Protein AF-A0A535IVM6-F1 (afdb_monomer_lite)

Secondary structure (DSSP, 8-state):
-PPP-------TTS-SS-SS--SSSTT-TTGGGGTHHHHTSGGG--

Sequence (46 aa):
MSKVTCQISISLDGFVAGPNQSLANPIGEGGMRLHEWVFTTASWRE

pLDDT: mean 93.4, std 3.07, range [81.31, 97.44]

Foldseek 3Di:
DDDDDDDAFADPVGDRAAPPDDPVRNRYDVNCVSVVVVCVDPVNVD

Structure (mmCIF, N/CA/C/O backbone):
data_AF-A0A535IVM6-F1
#
_entry.id   AF-A0A535IVM6-F1
#
loop_
_atom_site.group_PDB
_atom_site.id
_atom_site.type_symbol
_atom_site.label_atom_id
_atom_site.lab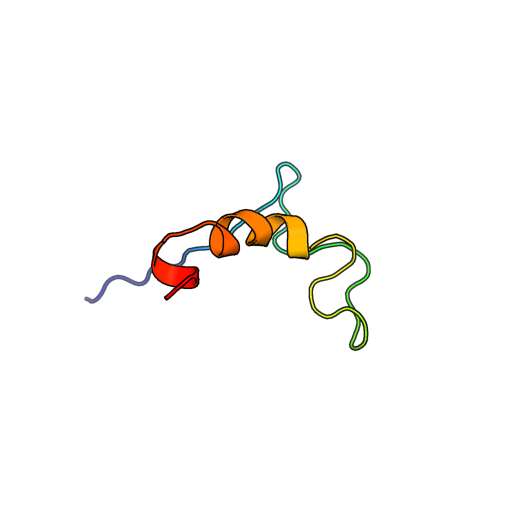el_alt_id
_atom_site.label_comp_id
_atom_site.label_asym_id
_atom_site.label_entity_id
_atom_site.label_seq_id
_atom_site.pdbx_PDB_ins_code
_atom_site.Cartn_x
_atom_site.Cartn_y
_atom_site.Cartn_z
_atom_site.occupancy
_atom_site.B_iso_or_equiv
_atom_site.auth_seq_id
_atom_site.auth_comp_id
_atom_site.auth_asym_id
_atom_site.auth_atom_id
_atom_site.pdbx_PDB_model_num
ATOM 1 N N . MET A 1 1 ? -5.112 11.218 25.374 1.00 82.69 1 MET A N 1
ATOM 2 C CA . MET A 1 1 ? -4.774 11.435 23.949 1.00 82.69 1 MET A CA 1
ATOM 3 C C . MET A 1 1 ? -5.438 10.351 23.116 1.00 82.69 1 MET A C 1
ATOM 5 O O . MET A 1 1 ? -5.542 9.233 23.608 1.00 82.69 1 MET A O 1
ATOM 9 N N . SER A 1 2 ? -5.898 10.663 21.903 1.00 91.44 2 SER A N 1
ATO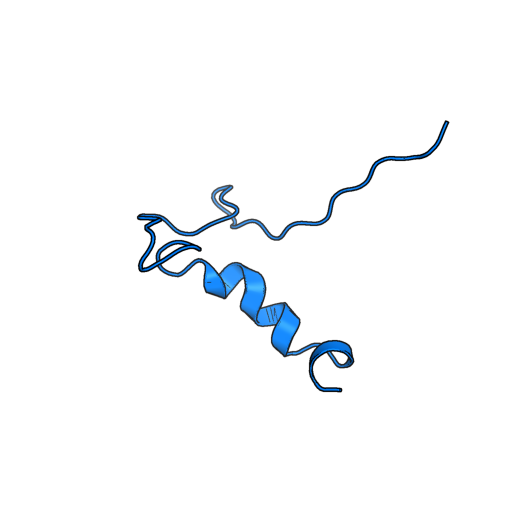M 10 C CA .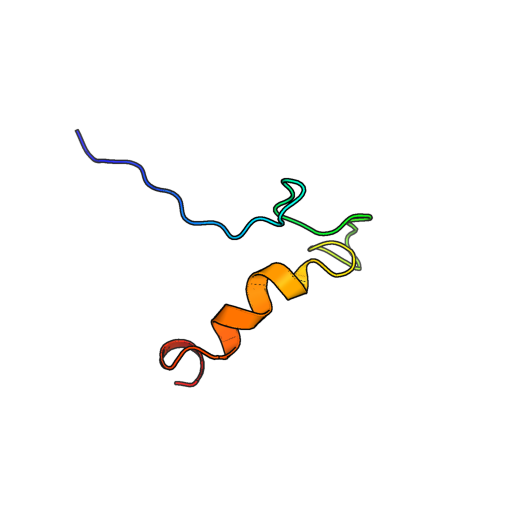 SER A 1 2 ? -6.414 9.667 20.953 1.00 91.44 2 SER A CA 1
ATOM 11 C C . SER A 1 2 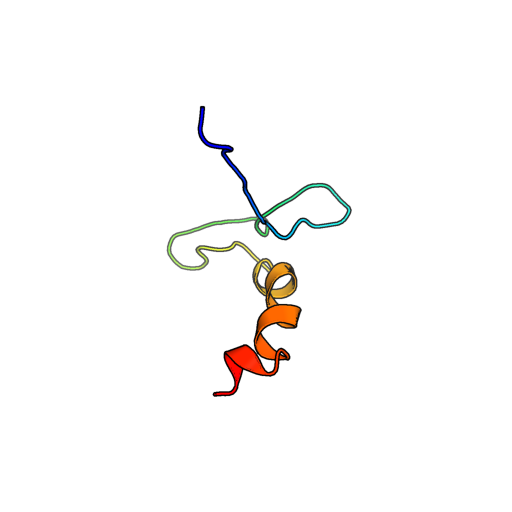? -5.274 8.850 20.330 1.00 91.44 2 SER A C 1
ATOM 13 O O . SER A 1 2 ? -4.142 9.324 20.229 1.00 91.44 2 SER A O 1
ATOM 15 N N . LYS A 1 3 ? -5.564 7.603 19.935 1.00 94.31 3 LYS A N 1
ATOM 16 C CA . LYS A 1 3 ? -4.603 6.702 19.283 1.00 94.31 3 LYS A CA 1
ATOM 17 C C . LYS A 1 3 ? -4.673 6.895 17.766 1.00 94.31 3 LYS A C 1
ATOM 19 O O . LYS A 1 3 ? -5.761 6.852 17.203 1.00 94.31 3 LYS A O 1
ATOM 24 N N . VAL A 1 4 ? -3.524 7.076 17.117 1.00 96.00 4 VAL A N 1
ATOM 25 C CA . VAL A 1 4 ? -3.411 7.090 15.649 1.00 96.00 4 VAL A CA 1
ATOM 26 C C . VAL A 1 4 ? -3.076 5.674 15.177 1.00 96.00 4 VAL A C 1
ATOM 28 O O . VAL A 1 4 ? -2.157 5.051 15.709 1.00 96.00 4 VAL A O 1
ATOM 31 N N . THR A 1 5 ? -3.826 5.151 14.207 1.00 95.94 5 THR A N 1
ATOM 32 C CA . THR A 1 5 ? -3.636 3.805 13.640 1.00 95.94 5 THR A CA 1
ATOM 33 C C . THR A 1 5 ? -3.595 3.854 12.116 1.00 95.94 5 THR A C 1
ATOM 35 O O . THR A 1 5 ? -4.233 4.712 11.514 1.00 95.94 5 THR A O 1
ATOM 38 N N . CYS A 1 6 ? -2.886 2.909 11.498 1.00 93.94 6 CYS A N 1
ATOM 39 C CA . CYS A 1 6 ? -2.816 2.727 10.049 1.00 93.94 6 CYS A CA 1
ATOM 40 C C . CYS A 1 6 ? -2.920 1.229 9.716 1.00 93.94 6 CYS A C 1
ATOM 42 O O . CYS A 1 6 ? -2.357 0.406 10.440 1.00 93.94 6 CYS A O 1
ATOM 44 N N . GLN A 1 7 ? -3.629 0.885 8.639 1.00 90.75 7 GLN A N 1
ATOM 45 C CA . GLN A 1 7 ? -3.692 -0.465 8.075 1.00 90.75 7 GLN A CA 1
ATOM 46 C C . GLN A 1 7 ? -3.357 -0.394 6.589 1.00 90.75 7 GLN A C 1
ATOM 48 O O . GLN A 1 7 ? -3.997 0.344 5.844 1.00 90.75 7 GLN A O 1
ATOM 53 N N . ILE A 1 8 ? -2.360 -1.169 6.172 1.00 92.75 8 ILE A N 1
ATOM 54 C CA . ILE A 1 8 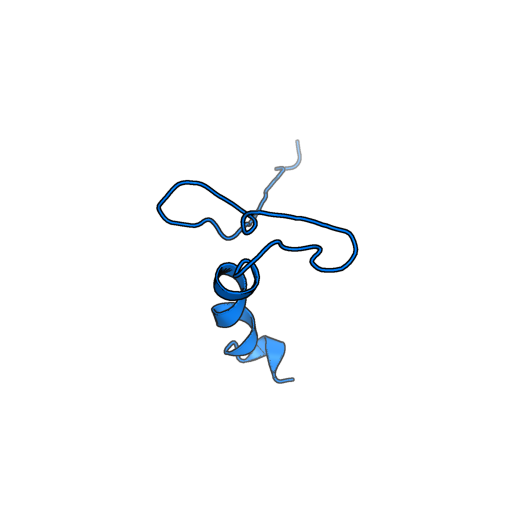? -1.878 -1.245 4.792 1.00 92.75 8 ILE A CA 1
ATOM 55 C C . ILE A 1 8 ? -1.524 -2.693 4.455 1.00 92.75 8 ILE A C 1
ATOM 57 O O . ILE A 1 8 ? -1.175 -3.470 5.345 1.00 92.75 8 ILE A O 1
ATOM 61 N N . SER A 1 9 ? -1.600 -3.041 3.172 1.00 93.06 9 SER A N 1
ATOM 62 C CA . SER A 1 9 ? -1.042 -4.291 2.647 1.00 93.06 9 SER A CA 1
ATOM 63 C C . SER A 1 9 ? 0.379 -4.033 2.146 1.00 93.06 9 SER A C 1
ATOM 65 O O . SER A 1 9 ? 0.648 -2.975 1.580 1.00 93.06 9 SER A O 1
ATOM 67 N N . ILE A 1 10 ? 1.286 -4.985 2.361 1.00 94.25 10 ILE A N 1
ATOM 68 C CA . ILE A 1 10 ? 2.691 -4.889 1.953 1.00 94.25 10 ILE A CA 1
ATOM 69 C C . ILE A 1 10 ? 3.142 -6.223 1.359 1.00 94.25 10 ILE A C 1
ATOM 71 O O . ILE A 1 10 ? 2.717 -7.288 1.812 1.00 94.25 10 ILE A O 1
ATOM 75 N N . SER A 1 11 ? 3.974 -6.170 0.326 1.00 93.56 11 SER A N 1
ATOM 76 C CA . SER A 1 11 ? 4.603 -7.348 -0.261 1.00 93.56 11 SER A CA 1
ATOM 77 C C . SER A 1 11 ? 5.703 -7.906 0.650 1.00 93.56 11 SER A C 1
ATOM 79 O O . SER A 1 11 ? 6.187 -7.234 1.562 1.00 93.56 11 SER A O 1
ATOM 81 N N . LEU A 1 12 ? 6.130 -9.147 0.392 1.00 94.06 12 LEU A N 1
ATOM 82 C CA . LEU A 1 12 ? 7.191 -9.807 1.166 1.00 94.06 12 LEU A CA 1
ATOM 83 C C . LEU A 1 12 ? 8.537 -9.064 1.089 1.00 94.06 12 LEU A C 1
ATOM 85 O O . LEU A 1 12 ? 9.313 -9.087 2.038 1.00 94.06 12 LEU A O 1
ATOM 89 N N . ASP A 1 13 ? 8.800 -8.399 -0.031 1.00 93.44 13 ASP A N 1
ATOM 90 C CA . ASP A 1 13 ? 9.982 -7.575 -0.288 1.00 93.44 13 ASP A CA 1
ATOM 91 C C . ASP A 1 13 ? 9.832 -6.114 0.183 1.00 93.44 13 ASP A C 1
ATOM 93 O O . ASP A 1 13 ? 10.744 -5.315 -0.014 1.00 93.44 13 ASP A O 1
ATOM 97 N N . GLY A 1 14 ? 8.733 -5.767 0.866 1.00 94.38 14 GLY A N 1
ATOM 98 C CA . GLY A 1 14 ? 8.609 -4.508 1.606 1.00 94.38 14 GLY A CA 1
ATOM 99 C C . GLY A 1 14 ? 7.987 -3.339 0.839 1.00 94.38 14 GLY A C 1
ATOM 100 O O . GLY A 1 14 ? 8.194 -2.189 1.224 1.00 94.38 14 GLY A O 1
ATOM 101 N N . PHE A 1 15 ? 7.206 -3.600 -0.211 1.00 94.25 15 PHE A N 1
ATOM 102 C CA . PHE A 1 15 ? 6.567 -2.567 -1.028 1.00 94.25 15 PHE A CA 1
ATOM 103 C C . PHE A 1 15 ? 5.051 -2.511 -0.825 1.00 94.25 15 PHE A C 1
ATOM 105 O O . PHE A 1 15 ? 4.369 -3.525 -0.700 1.00 94.25 15 PHE A O 1
ATOM 112 N N . VAL A 1 16 ? 4.514 -1.291 -0.817 1.00 94.94 16 VAL A N 1
ATOM 113 C CA . VAL A 1 16 ? 3.069 -1.013 -0.675 1.00 94.94 16 VAL A CA 1
ATOM 114 C C . VAL A 1 16 ? 2.391 -0.689 -2.014 1.00 94.94 16 VAL A C 1
ATOM 116 O O . VAL A 1 16 ? 1.178 -0.510 -2.077 1.00 94.94 16 VAL A O 1
ATOM 119 N N . ALA A 1 17 ? 3.178 -0.627 -3.089 1.00 95.94 17 ALA A N 1
ATOM 120 C CA . ALA A 1 17 ? 2.760 -0.425 -4.471 1.00 95.94 17 ALA A CA 1
ATOM 121 C C . ALA A 1 17 ? 3.668 -1.251 -5.394 1.00 95.94 17 ALA A C 1
ATOM 123 O O . ALA A 1 17 ? 4.766 -1.647 -5.000 1.00 95.94 17 ALA A O 1
ATOM 124 N N . GLY A 1 18 ? 3.213 -1.519 -6.616 1.00 95.00 18 GLY A N 1
ATOM 125 C CA . GLY A 1 18 ? 4.041 -2.161 -7.633 1.00 95.00 18 GLY A CA 1
ATOM 126 C C . GLY A 1 18 ? 5.135 -1.224 -8.171 1.00 95.00 18 GLY A C 1
ATOM 127 O O . GLY A 1 18 ? 5.045 -0.004 -8.002 1.00 95.00 18 GLY A O 1
ATOM 128 N N . PRO A 1 19 ? 6.160 -1.757 -8.854 1.00 95.31 19 PRO A N 1
ATOM 129 C CA . PRO A 1 19 ? 7.145 -0.944 -9.569 1.00 95.31 19 PRO A CA 1
ATOM 130 C C . PRO A 1 19 ? 6.505 -0.129 -10.710 1.00 95.31 19 PRO A C 1
ATOM 132 O O . PRO A 1 19 ? 5.364 -0.367 -11.101 1.00 95.31 19 PRO A O 1
ATOM 135 N N . ASN A 1 20 ? 7.253 0.822 -11.279 1.00 96.06 20 ASN A N 1
ATOM 136 C CA . ASN A 1 20 ? 6.850 1.587 -12.473 1.00 96.06 20 ASN A CA 1
ATOM 137 C C . ASN A 1 20 ? 5.511 2.350 -12.326 1.00 96.06 20 ASN A C 1
ATOM 139 O O . ASN A 1 20 ? 4.705 2.405 -13.258 1.00 96.06 20 ASN A O 1
ATOM 143 N N . GLN A 1 21 ? 5.261 2.952 -11.155 1.00 97.06 21 GLN A N 1
ATOM 144 C CA . GLN A 1 21 ? 4.089 3.810 -10.949 1.00 97.06 21 GLN A CA 1
ATOM 145 C C . GLN A 1 21 ? 4.060 4.971 -11.951 1.00 97.06 21 GLN A C 1
ATOM 147 O O . GLN A 1 21 ? 5.061 5.648 -12.189 1.00 97.06 21 GLN A O 1
ATOM 152 N N . SER A 1 22 ? 2.885 5.224 -12.519 1.00 97.06 22 SER A N 1
ATOM 153 C CA . SER A 1 22 ? 2.644 6.328 -13.449 1.00 97.06 22 SER A CA 1
ATOM 154 C C . SER A 1 22 ? 1.181 6.760 -13.394 1.00 97.06 22 SER A C 1
ATOM 156 O O . SER A 1 22 ? 0.356 6.100 -12.772 1.00 97.06 22 SER A O 1
ATOM 158 N N . LEU A 1 23 ? 0.817 7.841 -14.085 1.00 97.44 23 LEU A N 1
ATOM 159 C CA . LEU A 1 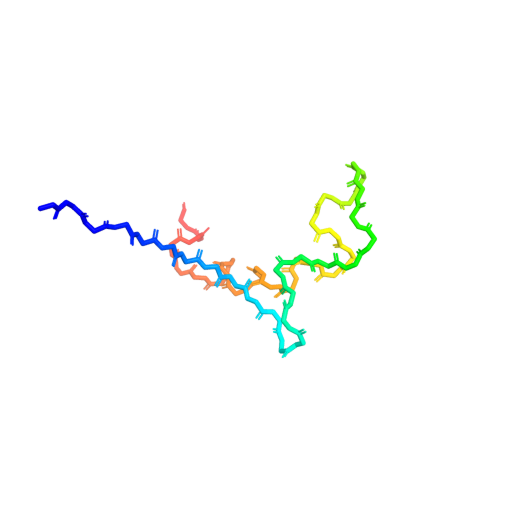23 ? -0.593 8.242 -14.190 1.00 97.44 23 LEU A CA 1
ATOM 160 C C . LEU A 1 23 ? -1.459 7.182 -14.889 1.00 97.44 23 LEU A C 1
ATOM 162 O O . LEU A 1 23 ? -2.635 7.048 -14.567 1.00 97.44 23 LEU A O 1
ATOM 166 N N . ALA A 1 24 ? -0.879 6.420 -15.820 1.00 96.31 24 ALA A N 1
ATOM 167 C CA . ALA A 1 24 ? -1.565 5.312 -16.482 1.00 96.31 24 ALA A CA 1
ATOM 168 C C . ALA A 1 24 ? -1.639 4.056 -15.597 1.00 96.31 24 ALA A C 1
ATOM 170 O O . ALA A 1 24 ? -2.551 3.249 -15.753 1.00 96.31 24 ALA A O 1
ATOM 171 N N . ASN A 1 25 ? -0.694 3.898 -14.667 1.00 95.25 25 ASN A N 1
ATOM 172 C CA . ASN A 1 25 ? -0.639 2.783 -13.731 1.00 95.25 25 ASN A CA 1
ATOM 173 C C . ASN A 1 25 ? -0.395 3.281 -12.292 1.00 95.25 25 ASN A C 1
ATOM 175 O O . ASN A 1 25 ? 0.732 3.218 -11.786 1.00 95.25 25 ASN A O 1
ATOM 179 N N . PRO A 1 26 ? -1.435 3.816 -11.632 1.00 94.88 26 PRO A N 1
ATOM 180 C CA . PRO A 1 26 ? -1.273 4.584 -10.398 1.00 94.88 26 PRO A CA 1
ATOM 181 C C . PRO A 1 26 ? -0.780 3.742 -9.218 1.00 94.88 26 PRO A C 1
ATOM 183 O O . PRO A 1 26 ? -0.052 4.242 -8.361 1.00 94.88 26 PRO A O 1
ATOM 186 N N . ILE A 1 27 ? -1.126 2.453 -9.185 1.00 95.44 27 ILE A N 1
ATOM 187 C CA . ILE A 1 27 ? -0.701 1.532 -8.123 1.00 95.44 27 ILE A CA 1
ATOM 188 C C . ILE A 1 27 ? 0.568 0.747 -8.476 1.00 95.44 27 ILE A C 1
ATOM 190 O O . ILE A 1 27 ? 1.031 -0.062 -7.675 1.00 95.44 27 ILE A O 1
ATOM 194 N N . GLY A 1 28 ? 1.138 0.992 -9.658 1.00 96.19 28 GLY A N 1
ATOM 195 C CA . GLY A 1 28 ? 2.310 0.288 -10.159 1.00 96.19 28 GLY A CA 1
ATOM 196 C C . GLY A 1 28 ? 1.985 -1.100 -10.707 1.00 96.19 28 GLY A C 1
ATOM 197 O O . GLY A 1 28 ? 0.908 -1.665 -10.509 1.00 96.19 28 GLY A O 1
ATOM 198 N N . GLU A 1 29 ? 2.915 -1.653 -11.475 1.00 95.62 29 GLU A N 1
ATOM 199 C CA . GLU A 1 29 ? 2.745 -2.920 -12.183 1.00 95.62 29 GLU A CA 1
ATOM 200 C C . GLU A 1 29 ? 2.560 -4.057 -11.179 1.00 95.62 29 GLU A C 1
ATOM 202 O O . GLU A 1 29 ? 3.368 -4.259 -10.278 1.00 95.62 29 GLU A O 1
ATOM 207 N N . GLY A 1 30 ? 1.442 -4.778 -11.285 1.00 92.50 30 GLY A N 1
ATOM 208 C CA . GLY A 1 30 ? 1.097 -5.838 -10.338 1.00 92.50 30 GLY A CA 1
ATOM 209 C C . GLY A 1 30 ? 0.704 -5.361 -8.931 1.00 92.50 30 GLY A C 1
ATOM 210 O O . GLY A 1 30 ? 0.405 -6.209 -8.092 1.00 92.50 30 GLY A O 1
ATOM 211 N N . GLY A 1 31 ? 0.629 -4.049 -8.662 1.00 94.00 31 GLY A N 1
ATOM 212 C CA . GLY A 1 31 ? 0.290 -3.511 -7.334 1.00 94.00 31 GLY A CA 1
ATOM 213 C C . GLY A 1 31 ? -1.117 -3.883 -6.847 1.00 94.00 31 GLY A C 1
ATOM 214 O O . GLY A 1 31 ? -1.365 -3.984 -5.643 1.00 94.00 31 GLY A O 1
ATOM 215 N N . MET A 1 32 ? -2.030 -4.194 -7.773 1.00 93.50 32 MET A N 1
ATOM 216 C CA . MET A 1 32 ? -3.368 -4.696 -7.444 1.00 93.50 32 MET A CA 1
ATOM 217 C C . MET A 1 32 ? -3.352 -6.028 -6.685 1.00 93.50 32 MET A C 1
ATOM 219 O O . MET A 1 32 ? -4.262 -6.266 -5.897 1.00 93.50 32 MET A O 1
ATOM 223 N N . ARG A 1 33 ? -2.303 -6.853 -6.825 1.00 93.00 33 ARG A N 1
ATOM 224 C CA . ARG A 1 33 ? -2.186 -8.145 -6.123 1.00 93.00 33 ARG A CA 1
ATOM 225 C C . ARG A 1 33 ? -2.190 -7.997 -4.602 1.00 93.00 33 ARG A C 1
ATOM 227 O O . ARG A 1 33 ? -2.692 -8.869 -3.903 1.00 93.00 33 ARG A O 1
ATOM 234 N N . LEU A 1 34 ? -1.685 -6.872 -4.086 1.00 94.12 34 LEU A N 1
ATOM 235 C CA . LEU A 1 34 ? -1.741 -6.545 -2.656 1.00 94.12 34 LEU A CA 1
ATOM 236 C C . LEU A 1 34 ? -3.171 -6.307 -2.154 1.00 94.12 34 LEU A C 1
ATOM 238 O O . LEU A 1 34 ? -3.413 -6.388 -0.954 1.00 94.12 34 LEU A O 1
ATOM 242 N N . HIS A 1 35 ? -4.105 -6.016 -3.060 1.00 91.19 35 HIS A N 1
ATOM 243 C CA . HIS A 1 35 ? -5.477 -5.624 -2.754 1.00 91.19 35 HIS A CA 1
ATOM 244 C C . HIS A 1 35 ? -6.497 -6.699 -3.147 1.00 91.19 35 HIS A C 1
ATOM 246 O O . HIS A 1 35 ? -7.627 -6.631 -2.686 1.00 91.19 35 HIS A O 1
ATOM 252 N N . GLU A 1 36 ? -6.122 -7.714 -3.935 1.00 91.94 36 GLU A N 1
ATOM 253 C CA . GLU A 1 36 ? -7.037 -8.761 -4.427 1.00 91.94 36 GLU A CA 1
ATOM 254 C C . GLU A 1 36 ? -7.873 -9.419 -3.321 1.00 91.94 36 GLU A C 1
ATOM 256 O O . GLU A 1 36 ? -9.059 -9.694 -3.511 1.00 91.94 36 GLU A O 1
ATOM 261 N N . TRP A 1 37 ? -7.281 -9.616 -2.140 1.00 90.12 37 TRP A N 1
ATOM 262 C CA . TRP A 1 37 ? -7.969 -10.192 -0.987 1.00 90.12 37 TRP A CA 1
ATOM 263 C C . TRP A 1 37 ? -9.222 -9.396 -0.590 1.00 90.12 37 TRP A C 1
ATOM 265 O O . TRP A 1 37 ? -10.221 -10.008 -0.202 1.00 90.12 37 TRP A O 1
ATOM 275 N N . VAL A 1 38 ? -9.213 -8.060 -0.723 1.00 92.00 38 VAL A N 1
ATOM 276 C CA . VAL A 1 38 ? -10.311 -7.195 -0.258 1.00 92.00 38 VAL A CA 1
ATOM 277 C C . VAL A 1 38 ? -11.595 -7.482 -1.025 1.00 92.00 38 VAL A C 1
ATOM 279 O O . VAL A 1 38 ? -12.669 -7.560 -0.431 1.00 92.00 38 VAL A O 1
ATOM 282 N N . PHE A 1 39 ? -11.473 -7.771 -2.321 1.00 91.12 39 PHE A N 1
ATOM 283 C CA . PHE A 1 39 ? -12.596 -8.057 -3.210 1.00 91.12 39 PHE A CA 1
ATOM 284 C C . PHE A 1 39 ? -13.311 -9.368 -2.867 1.00 91.12 39 PHE A C 1
ATOM 286 O O . PHE A 1 39 ? -14.460 -9.583 -3.246 1.00 91.12 39 PHE A O 1
ATOM 293 N N . THR A 1 40 ? -12.644 -10.251 -2.121 1.00 92.19 40 THR A N 1
ATOM 294 C CA . THR A 1 40 ? -13.206 -11.534 -1.683 1.00 92.19 40 THR A CA 1
ATOM 295 C C . THR A 1 40 ? -13.887 -11.472 -0.314 1.00 92.19 40 THR A C 1
ATOM 297 O O . THR A 1 40 ? -14.481 -12.464 0.124 1.00 92.19 40 THR A O 1
ATOM 300 N N . THR A 1 41 ? -13.837 -10.331 0.371 1.00 93.94 41 THR A N 1
ATOM 301 C CA . THR A 1 41 ? -14.515 -10.152 1.660 1.00 93.94 41 THR A CA 1
ATOM 302 C C . THR A 1 41 ? -16.033 -10.063 1.471 1.00 93.94 41 THR A C 1
ATOM 304 O O . THR A 1 41 ? -16.510 -9.645 0.418 1.00 93.94 41 THR A O 1
ATOM 307 N N . ALA A 1 42 ? -16.815 -10.482 2.473 1.00 94.56 42 ALA A N 1
ATOM 308 C CA . ALA A 1 42 ? -18.276 -10.337 2.429 1.00 94.56 42 ALA A CA 1
ATOM 309 C C . ALA A 1 42 ? -18.681 -8.860 2.295 1.00 94.56 42 ALA A C 1
ATOM 311 O O . ALA A 1 42 ? -19.452 -8.523 1.408 1.00 94.56 42 ALA A O 1
ATOM 312 N N . SER A 1 43 ? -18.035 -7.990 3.075 1.00 92.19 43 SER A N 1
ATOM 313 C CA . SER A 1 43 ? -18.247 -6.539 3.088 1.00 92.19 43 SER A CA 1
ATOM 314 C C . SER A 1 43 ? -17.996 -5.826 1.757 1.00 92.19 43 SER A C 1
ATOM 316 O O . SER A 1 43 ? -18.490 -4.724 1.578 1.00 92.19 43 SER A O 1
ATOM 318 N N . TRP A 1 44 ? -17.196 -6.394 0.847 1.00 91.75 44 TRP A N 1
ATOM 319 C CA . TRP A 1 44 ? -16.940 -5.786 -0.467 1.00 91.75 44 TRP A CA 1
ATOM 320 C C . TRP A 1 44 ? -17.964 -6.204 -1.534 1.00 91.75 44 TRP A C 1
ATOM 322 O O . TRP A 1 44 ? -18.049 -5.588 -2.592 1.00 91.75 44 TRP A O 1
ATOM 332 N N . ARG A 1 45 ? -18.710 -7.288 -1.299 1.00 89.75 45 ARG A N 1
ATOM 333 C CA . ARG A 1 45 ? -19.676 -7.842 -2.264 1.00 89.75 45 ARG A CA 1
ATOM 334 C C . ARG A 1 45 ? -21.116 -7.371 -2.043 1.00 89.75 45 ARG A C 1
ATOM 336 O O . ARG A 1 45 ? -21.984 -7.776 -2.813 1.00 89.75 45 ARG A O 1
ATOM 343 N N . GLU A 1 46 ? -21.352 -6.589 -0.996 1.00 81.31 46 GLU A N 1
ATOM 344 C CA . GLU A 1 46 ? -22.626 -5.927 -0.681 1.00 81.31 46 GLU A CA 1
ATOM 345 C C . GLU A 1 46 ? -22.718 -4.569 -1.387 1.00 81.31 46 GLU A C 1
ATOM 347 O O . GLU A 1 46 ? -23.827 -4.244 -1.870 1.00 81.31 46 GLU A O 1
#

Radius of gyration: 13.57 Å; chains: 1; bounding box: 33×23×40 Å